Protein AF-A0AAD8GT72-F1 (afdb_monomer)

Radius of gyration: 24.08 Å; Cα contacts (8 Å, |Δi|>4): 231; chains: 1; bounding box: 54×34×91 Å

Foldseek 3Di:
DDDPPPPPVPPDPPCCCLPPPLLQDDPVVLLVCLVVDVVSVCSSPPPPVSLVSSCVNVPDPFPDQDWDDDQDFDDDPDDDPKGKGKDWRGDGSQKTKIWIDIPPQFAIWIKIARPSVRDMDTDDPDGDTPDPPVVWDKDKTKTWDADPVVRDIDIDIDIDTDDDPDDDCDDDDDD

Structure (mmCIF, N/CA/C/O backbone):
data_AF-A0AAD8GT72-F1
#
_entry.id   AF-A0AAD8GT72-F1
#
loop_
_atom_site.group_PDB
_atom_site.id
_atom_site.type_symbol
_atom_site.label_atom_id
_atom_site.label_alt_id
_atom_site.label_comp_id
_atom_site.label_asym_id
_atom_site.label_entity_id
_atom_site.label_seq_id
_atom_site.pdbx_PDB_ins_code
_atom_site.Cartn_x
_atom_site.Cartn_y
_atom_site.Cartn_z
_atom_site.occupancy
_atom_site.B_iso_or_equiv
_atom_site.auth_seq_id
_atom_site.auth_comp_id
_atom_site.auth_asym_id
_atom_site.auth_atom_id
_atom_site.pdbx_PDB_model_num
ATOM 1 N N . MET A 1 1 ? -15.313 16.030 41.409 1.00 35.44 1 MET A N 1
ATOM 2 C CA . MET A 1 1 ? -16.410 15.690 40.474 1.00 35.44 1 MET A CA 1
ATOM 3 C C . MET A 1 1 ? -15.875 14.720 39.435 1.00 35.44 1 MET A C 1
ATOM 5 O O . MET A 1 1 ? -15.091 15.123 38.590 1.00 35.44 1 MET A O 1
ATOM 9 N N . GLY A 1 2 ? -16.217 13.435 39.546 1.00 39.78 2 GLY A N 1
ATOM 10 C CA . GLY A 1 2 ? -15.864 12.442 38.532 1.00 39.78 2 GLY A CA 1
ATOM 11 C C . GLY A 1 2 ? -16.838 12.542 37.365 1.00 39.78 2 GLY A C 1
ATOM 12 O O . GLY A 1 2 ? -18.037 12.344 37.549 1.00 39.78 2 GLY A O 1
ATOM 13 N N . VAL A 1 3 ? -16.339 12.867 36.175 1.00 44.22 3 VAL A N 1
ATOM 14 C CA . VAL A 1 3 ? -17.131 12.777 34.946 1.00 44.22 3 VAL A CA 1
ATOM 15 C C . VAL A 1 3 ? -17.394 11.293 34.692 1.00 44.22 3 VAL A C 1
ATOM 17 O O . VAL A 1 3 ? -16.491 10.558 34.295 1.00 44.22 3 VAL A O 1
ATOM 20 N N . LYS A 1 4 ? -18.622 10.829 34.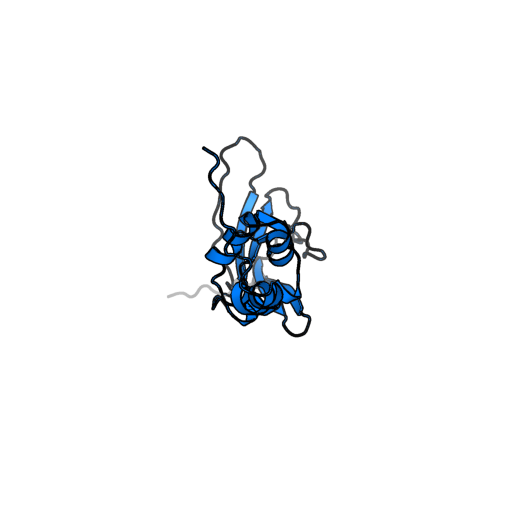950 1.00 44.16 4 LYS A N 1
ATOM 21 C CA . LYS A 1 4 ? -19.081 9.518 34.480 1.00 44.16 4 LYS A CA 1
ATOM 22 C C . LYS A 1 4 ? -19.092 9.564 32.952 1.00 44.16 4 LYS A C 1
ATOM 24 O O . LYS A 1 4 ? -19.963 10.188 32.352 1.00 44.16 4 LYS A O 1
ATOM 29 N N . ARG A 1 5 ? -18.100 8.937 32.318 1.00 49.00 5 ARG A N 1
ATOM 30 C CA . ARG A 1 5 ? -18.140 8.642 30.884 1.00 49.00 5 ARG A CA 1
ATOM 31 C C . ARG A 1 5 ? -19.214 7.578 30.677 1.00 49.00 5 ARG A C 1
ATOM 33 O O . ARG A 1 5 ? -18.990 6.416 30.994 1.00 49.00 5 ARG A O 1
ATOM 40 N N . TYR A 1 6 ? -20.381 7.973 30.182 1.00 44.81 6 TYR A N 1
ATOM 41 C CA . TYR A 1 6 ? -21.362 7.018 29.681 1.00 44.81 6 TYR A CA 1
ATOM 42 C C . TYR A 1 6 ? -20.812 6.428 28.378 1.00 44.81 6 TYR A C 1
ATOM 44 O O . TYR A 1 6 ? -20.826 7.073 27.332 1.00 44.81 6 TYR A O 1
ATOM 52 N N . SER A 1 7 ? -20.266 5.215 28.441 1.00 52.50 7 SER A N 1
ATOM 53 C CA . SER A 1 7 ? -19.913 4.418 27.265 1.00 52.50 7 SER A CA 1
ATOM 54 C C . SER A 1 7 ? -21.193 3.898 26.598 1.00 52.50 7 SER A C 1
ATOM 56 O O . SER A 1 7 ? -21.567 2.736 26.747 1.00 52.50 7 SER A O 1
ATOM 58 N N . ASN A 1 8 ? -21.862 4.778 25.849 1.00 50.41 8 ASN A N 1
ATOM 59 C CA . ASN A 1 8 ? -23.052 4.485 25.034 1.00 50.41 8 ASN A CA 1
ATOM 60 C C . ASN A 1 8 ? -22.786 3.537 23.841 1.00 50.41 8 ASN A C 1
ATOM 62 O O . ASN A 1 8 ? -23.694 3.267 23.066 1.00 50.41 8 ASN A O 1
ATOM 66 N N . LEU A 1 9 ? -21.572 2.992 23.693 1.00 53.31 9 LEU A N 1
ATOM 67 C CA . LEU A 1 9 ? -21.254 1.958 22.694 1.00 53.31 9 LEU A CA 1
ATOM 68 C C . LEU A 1 9 ? -21.845 0.573 23.034 1.00 53.31 9 LEU A C 1
ATOM 70 O O . LEU A 1 9 ? -21.730 -0.342 22.233 1.00 53.31 9 LEU A O 1
ATOM 74 N N . SER A 1 10 ? -22.466 0.403 24.205 1.0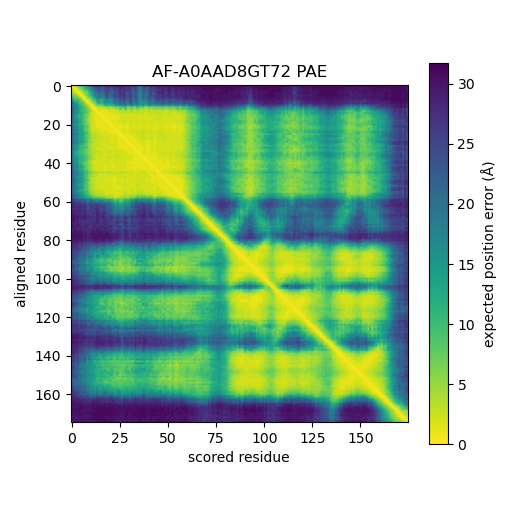0 56.00 10 SER A N 1
ATOM 75 C CA . SER A 1 10 ? -22.949 -0.890 24.723 1.00 56.00 10 SER A CA 1
ATOM 76 C C . SER A 1 10 ? -24.362 -1.299 24.271 1.00 56.00 10 SER A C 1
ATOM 78 O O . SER A 1 10 ? -24.843 -2.348 24.684 1.00 56.00 10 SER A O 1
ATOM 80 N N . LEU A 1 11 ? -25.041 -0.499 23.438 1.00 69.81 11 LEU A N 1
ATOM 81 C CA . LEU A 1 11 ? -26.418 -0.777 22.988 1.00 69.81 11 LEU A CA 1
ATOM 82 C C . LEU A 1 11 ? -26.503 -1.608 21.698 1.00 69.81 11 LEU A C 1
ATOM 84 O O . LEU A 1 11 ? -27.553 -2.178 21.418 1.00 69.81 11 LEU A O 1
ATOM 88 N N . LEU A 1 12 ? -25.422 -1.676 20.917 1.00 78.19 12 LEU A N 1
ATOM 89 C CA . LEU A 1 12 ? -25.344 -2.484 19.700 1.00 78.19 12 LEU A CA 1
ATOM 90 C C . LEU A 1 12 ? -24.364 -3.645 19.924 1.00 78.19 12 LEU A C 1
ATOM 92 O O . LEU A 1 12 ? -23.279 -3.401 20.458 1.00 78.19 12 LEU A O 1
ATOM 96 N N . PRO A 1 13 ? -24.706 -4.883 19.517 1.00 89.19 13 PRO A N 1
ATOM 97 C CA . PRO A 1 13 ? -23.764 -5.998 19.535 1.00 89.19 13 PRO A CA 1
ATOM 98 C C . PRO A 1 13 ? -22.477 -5.643 18.783 1.00 89.19 13 PRO A C 1
ATOM 100 O O . PRO A 1 13 ? -22.532 -5.012 17.723 1.00 89.19 13 PRO A O 1
ATOM 103 N N . SER A 1 14 ? -21.323 -6.061 19.309 1.00 86.75 14 SER A N 1
ATOM 104 C CA . SER A 1 14 ? -20.018 -5.781 18.694 1.00 86.75 14 SER A CA 1
ATOM 105 C C . SER A 1 14 ? -19.948 -6.287 17.258 1.00 86.75 14 SER A C 1
ATOM 107 O O . SER A 1 14 ? -19.422 -5.587 16.405 1.00 86.75 14 SER A O 1
ATOM 109 N N . GLU A 1 15 ? -20.564 -7.433 16.971 1.00 89.81 15 GLU A N 1
ATOM 110 C CA . GLU A 1 15 ? -20.601 -8.030 15.632 1.00 89.81 15 GLU A CA 1
ATOM 111 C C . GLU A 1 15 ? -21.287 -7.122 14.605 1.00 89.81 15 GLU A C 1
ATOM 113 O O . GLU A 1 15 ? -20.788 -6.962 13.497 1.00 89.81 15 GLU A O 1
ATOM 118 N N . ILE A 1 16 ? -22.386 -6.458 14.981 1.00 92.25 16 ILE A N 1
ATOM 119 C CA . ILE A 1 16 ? -23.083 -5.514 14.096 1.00 92.25 16 ILE A CA 1
ATOM 120 C C . ILE A 1 16 ? -22.186 -4.308 13.807 1.00 92.25 16 ILE A C 1
ATOM 122 O O . ILE A 1 16 ? -22.107 -3.833 12.676 1.00 92.25 16 ILE A O 1
ATOM 126 N N . ILE A 1 17 ? -21.475 -3.806 14.817 1.00 91.69 17 ILE A N 1
ATOM 127 C CA . ILE A 1 17 ? -20.567 -2.678 14.608 1.00 91.69 17 ILE A CA 1
ATOM 128 C C . ILE A 1 17 ? -19.399 -3.098 13.708 1.00 91.69 17 ILE A C 1
ATOM 130 O O . ILE A 1 17 ? -19.083 -2.391 12.754 1.00 91.69 17 ILE A O 1
ATOM 134 N N . GLU A 1 18 ? -18.785 -4.243 13.994 1.00 93.06 18 GLU A N 1
ATOM 135 C CA . GLU A 1 18 ? -17.568 -4.725 13.338 1.00 93.06 18 GLU A CA 1
ATOM 136 C C . GLU A 1 18 ? -17.795 -5.173 11.892 1.00 93.06 18 GLU A C 1
ATOM 138 O O . GLU A 1 18 ? -16.957 -4.871 11.043 1.00 93.06 18 GLU A O 1
ATOM 143 N N . TRP A 1 19 ? -18.932 -5.806 11.595 1.00 94.06 19 TRP A N 1
ATOM 144 C CA . TRP A 1 19 ? -19.198 -6.407 10.284 1.00 94.06 19 TRP A CA 1
ATOM 145 C C . TRP A 1 19 ? -20.247 -5.671 9.455 1.00 94.06 19 TRP A C 1
ATOM 147 O O . TRP A 1 19 ? -20.232 -5.786 8.232 1.00 94.06 19 TRP A O 1
ATOM 157 N N . GLU A 1 20 ? -21.115 -4.862 10.072 1.00 92.94 20 GLU A N 1
ATOM 158 C CA . GLU A 1 20 ? -22.145 -4.133 9.324 1.00 92.94 20 GLU A CA 1
ATOM 159 C C . GLU A 1 20 ? -21.897 -2.623 9.242 1.00 92.94 20 GLU A C 1
ATOM 161 O O . GLU A 1 20 ? -22.153 -1.999 8.209 1.00 92.94 20 GLU A O 1
ATOM 166 N N . ILE A 1 21 ? -21.368 -2.010 10.300 1.00 93.62 21 ILE A N 1
ATOM 167 C CA . ILE A 1 21 ? -21.185 -0.555 10.337 1.00 93.62 21 ILE A CA 1
ATOM 168 C C . ILE A 1 21 ? -19.793 -0.174 9.838 1.00 93.62 21 ILE A C 1
ATOM 170 O O . ILE A 1 21 ? -19.670 0.567 8.864 1.00 93.62 21 ILE A O 1
ATOM 174 N N . LEU A 1 22 ? -18.742 -0.677 10.489 1.00 93.31 22 LEU A N 1
ATOM 175 C CA . LEU A 1 22 ? -17.359 -0.298 10.198 1.00 93.31 22 LEU A CA 1
ATOM 176 C C . LEU A 1 22 ? -16.946 -0.545 8.730 1.00 93.31 22 LEU A C 1
ATOM 178 O O . LEU A 1 22 ? -16.302 0.349 8.173 1.00 93.31 22 LEU A O 1
ATOM 182 N N . PRO A 1 23 ? -17.353 -1.644 8.056 1.00 93.56 23 PRO A N 1
ATOM 183 C CA . PRO A 1 23 ? -17.012 -1.882 6.652 1.00 93.56 23 PRO A CA 1
ATOM 184 C C . PRO A 1 23 ? -17.632 -0.881 5.668 1.00 93.56 23 PRO A C 1
ATOM 186 O O . PRO A 1 23 ? -17.107 -0.701 4.579 1.00 93.56 23 PRO A O 1
ATOM 189 N N . ARG A 1 24 ? -18.729 -0.199 6.028 1.00 93.00 24 ARG A N 1
ATOM 190 C CA . ARG A 1 24 ? -19.465 0.730 5.139 1.00 93.00 24 ARG A CA 1
ATOM 191 C C . ARG A 1 24 ? -19.082 2.199 5.327 1.00 93.00 24 ARG A C 1
ATOM 193 O O . ARG A 1 24 ? -19.601 3.079 4.645 1.00 93.00 24 ARG A O 1
ATOM 200 N N . VAL A 1 25 ? -18.215 2.491 6.292 1.00 91.19 25 VAL A N 1
ATOM 201 C CA . VAL A 1 25 ? -17.787 3.857 6.605 1.00 91.19 25 VAL A CA 1
ATOM 202 C C . VAL A 1 25 ? -16.593 4.242 5.714 1.00 91.19 25 VAL A C 1
ATOM 204 O O . VAL A 1 25 ? -15.690 3.424 5.548 1.00 91.19 25 VAL A O 1
ATOM 207 N N . PRO A 1 26 ? -16.495 5.491 5.210 1.00 88.69 26 PRO A N 1
ATOM 208 C CA . PRO A 1 26 ? -15.371 5.913 4.372 1.00 88.69 26 PRO A CA 1
ATOM 209 C C . PRO A 1 26 ? -13.995 5.668 5.008 1.00 88.69 26 PRO A C 1
ATOM 211 O O . PRO A 1 26 ? -13.814 5.892 6.210 1.00 88.69 26 PRO A O 1
ATOM 214 N N . VAL A 1 27 ? -12.993 5.329 4.184 1.00 85.38 27 VAL A N 1
ATOM 215 C CA . VAL A 1 27 ? -11.604 5.022 4.598 1.00 85.38 27 VAL A CA 1
ATOM 216 C C . VAL A 1 27 ? -11.053 6.048 5.603 1.00 85.38 27 VAL A C 1
ATOM 218 O O . VAL A 1 27 ? -10.553 5.700 6.672 1.00 85.38 27 VAL A O 1
ATOM 221 N N . LYS A 1 28 ? -11.200 7.350 5.318 1.00 84.25 28 LYS A N 1
ATOM 222 C CA . LYS A 1 28 ? -10.693 8.430 6.191 1.00 84.25 28 LYS A CA 1
ATOM 223 C C . LYS A 1 28 ? -11.296 8.409 7.598 1.00 84.25 28 LYS A C 1
ATOM 225 O O . LYS A 1 28 ? -10.642 8.834 8.549 1.00 84.25 28 LYS A O 1
ATOM 230 N N . SER A 1 29 ? -12.540 7.964 7.727 1.00 90.44 29 SER A N 1
ATOM 231 C CA . SER A 1 29 ? -13.233 7.855 9.008 1.00 90.44 29 SER A CA 1
ATOM 232 C C . SER A 1 29 ? -12.847 6.563 9.723 1.00 90.44 29 SER A C 1
ATOM 234 O O . SER A 1 29 ? -12.510 6.615 10.905 1.00 90.44 29 SER A O 1
ATOM 236 N N . VAL A 1 30 ? -12.790 5.433 9.007 1.00 91.50 30 VAL A N 1
ATOM 237 C CA . VAL A 1 30 ? -12.442 4.135 9.607 1.00 91.50 30 VAL A CA 1
ATOM 238 C C . VAL A 1 30 ? -11.029 4.140 10.200 1.00 91.50 30 VAL A C 1
ATOM 240 O O . VAL A 1 30 ? -10.816 3.651 11.304 1.00 91.50 30 VAL A O 1
ATOM 243 N N . ILE A 1 31 ? -10.066 4.816 9.566 1.00 89.25 31 ILE A N 1
ATOM 244 C CA . ILE A 1 31 ? -8.701 4.946 10.107 1.00 89.25 31 ILE A CA 1
ATOM 245 C C . ILE A 1 31 ? -8.694 5.664 11.464 1.00 89.25 31 ILE A C 1
ATOM 247 O O . ILE A 1 31 ? -7.937 5.289 12.359 1.00 89.25 31 ILE A O 1
ATOM 251 N N . LYS A 1 32 ? -9.557 6.670 11.661 1.00 92.62 32 LYS A N 1
ATOM 252 C CA . LYS A 1 32 ? -9.658 7.386 12.945 1.00 92.62 32 LYS A CA 1
ATOM 253 C C . LYS A 1 32 ? -10.196 6.482 14.055 1.00 92.62 32 LYS A C 1
ATOM 255 O O . LYS A 1 32 ? -9.817 6.650 15.215 1.00 92.62 32 LYS A O 1
ATOM 260 N N . PHE A 1 33 ? -11.023 5.495 13.711 1.00 93.75 33 PHE A N 1
ATOM 261 C CA . PHE A 1 33 ? -11.604 4.547 14.662 1.00 93.75 33 PHE A CA 1
ATOM 262 C C . PHE A 1 33 ? -10.585 3.587 15.288 1.00 93.75 33 PHE A C 1
ATOM 264 O O . PHE A 1 33 ? -10.843 3.069 16.374 1.00 93.75 33 PHE A O 1
ATOM 271 N N . LYS A 1 34 ? -9.374 3.465 14.726 1.00 92.38 34 LYS A N 1
ATOM 272 C CA . LYS A 1 34 ? -8.243 2.782 15.383 1.00 92.38 34 LYS A CA 1
ATOM 273 C C . LYS A 1 34 ? -7.923 3.348 16.775 1.00 92.38 34 LYS A C 1
ATOM 275 O O . LYS A 1 34 ? -7.414 2.633 17.630 1.00 92.38 34 LYS A O 1
ATOM 280 N N . SER A 1 35 ? -8.237 4.622 17.021 1.00 93.12 35 SER A N 1
ATOM 281 C CA . SER A 1 35 ? -8.017 5.285 18.316 1.00 93.12 35 SER A CA 1
ATOM 282 C C . SER A 1 35 ? -9.085 4.985 19.377 1.00 93.12 35 SER A C 1
ATOM 284 O O . SER A 1 35 ? -8.901 5.346 20.538 1.00 93.12 35 SER A O 1
ATOM 286 N N . VAL A 1 36 ? -10.191 4.326 19.008 1.00 91.12 36 VAL A N 1
ATOM 287 C CA . VAL A 1 36 ? -11.339 4.104 19.904 1.00 91.12 36 VAL A CA 1
ATOM 288 C C . VAL A 1 36 ? -11.072 2.966 20.886 1.00 91.12 36 VAL A C 1
ATOM 290 O O . VAL A 1 36 ? -11.271 3.134 22.089 1.00 91.12 36 VAL A O 1
ATOM 293 N N . CYS A 1 37 ? -10.620 1.803 20.403 1.00 90.81 37 CYS A N 1
ATOM 294 C CA . CYS A 1 37 ? -10.266 0.669 21.256 1.00 90.81 37 CYS A CA 1
ATOM 295 C C . CYS A 1 37 ? -9.260 -0.279 20.579 1.00 90.81 37 CYS A C 1
ATOM 297 O O . CYS A 1 37 ? -9.054 -0.242 19.365 1.00 90.81 37 CYS A O 1
ATOM 299 N N . LYS A 1 38 ? -8.646 -1.167 21.375 1.00 89.38 38 LYS A N 1
ATOM 300 C CA . LYS A 1 38 ? -7.676 -2.159 20.878 1.00 89.38 38 LYS A CA 1
ATOM 301 C C . LYS A 1 38 ? -8.299 -3.150 19.889 1.00 89.38 38 LYS A C 1
ATOM 303 O O . LYS A 1 38 ? -7.631 -3.493 18.921 1.00 89.38 38 LYS A O 1
ATOM 308 N N . SER A 1 39 ? -9.554 -3.564 20.114 1.00 92.62 39 SER A N 1
ATOM 309 C CA . SER A 1 39 ? -10.274 -4.482 19.211 1.00 92.62 39 SER A CA 1
ATOM 310 C C . SER A 1 39 ? -10.380 -3.883 17.812 1.00 92.62 39 SER A C 1
ATOM 312 O O . SER A 1 39 ? -9.913 -4.471 16.845 1.00 92.62 39 SER A O 1
ATOM 314 N N . TRP A 1 40 ? -10.875 -2.645 17.716 1.00 93.88 40 TRP A N 1
ATOM 315 C CA . TRP A 1 40 ? -11.039 -1.959 16.436 1.00 93.88 40 TRP A CA 1
ATOM 316 C C . TRP A 1 40 ? -9.702 -1.671 15.766 1.00 93.88 40 TRP A C 1
ATOM 318 O O . TRP A 1 40 ? -9.586 -1.820 14.557 1.00 93.88 40 TRP A O 1
ATOM 328 N N . ASN A 1 41 ? -8.664 -1.314 16.525 1.00 93.44 41 ASN A N 1
ATOM 329 C CA . ASN A 1 41 ? -7.337 -1.151 15.939 1.00 93.44 41 ASN A CA 1
ATOM 330 C C . ASN A 1 41 ? -6.822 -2.451 15.294 1.00 93.44 41 ASN A C 1
ATOM 332 O O . ASN A 1 41 ? -6.303 -2.407 14.180 1.00 93.44 41 ASN A O 1
ATOM 336 N N . LEU A 1 42 ? -6.977 -3.593 15.973 1.00 92.50 42 LEU A N 1
ATOM 337 C CA . LEU A 1 42 ? -6.565 -4.900 15.453 1.00 92.50 42 LEU A CA 1
ATOM 338 C C . LEU A 1 42 ? -7.418 -5.330 14.255 1.00 92.50 42 LEU A C 1
ATOM 340 O O . LEU A 1 42 ? -6.853 -5.743 13.247 1.00 92.50 42 LEU A O 1
ATOM 344 N N . LEU A 1 43 ? -8.741 -5.164 14.333 1.00 94.06 43 LEU A N 1
ATOM 345 C CA . LEU A 1 43 ? -9.667 -5.454 13.237 1.00 94.06 43 LEU A CA 1
ATOM 346 C C . LEU A 1 43 ? -9.315 -4.636 11.985 1.00 94.06 43 LEU A C 1
ATOM 348 O O . LEU A 1 43 ? -9.079 -5.196 10.922 1.00 94.06 43 LEU A O 1
ATOM 352 N N . ILE A 1 44 ? -9.193 -3.313 12.126 1.00 92.12 44 ILE A N 1
ATOM 353 C CA . ILE A 1 44 ? -8.970 -2.392 11.000 1.00 92.12 44 ILE A CA 1
ATOM 354 C C . ILE A 1 44 ? -7.544 -2.512 10.439 1.00 92.12 44 ILE A C 1
ATOM 356 O O . ILE A 1 44 ? -7.317 -2.204 9.272 1.00 92.12 44 ILE A O 1
ATOM 360 N N . SER A 1 45 ? -6.554 -2.896 11.251 1.00 87.88 45 SER A N 1
ATOM 361 C CA . SER A 1 45 ? -5.159 -2.978 10.790 1.00 87.88 45 SER A CA 1
ATOM 362 C C . SER A 1 45 ? -4.781 -4.346 10.235 1.00 87.88 45 SER A C 1
ATOM 364 O O . SER A 1 45 ? -3.989 -4.396 9.301 1.00 87.88 45 SER A O 1
ATOM 366 N N . ASN A 1 46 ? -5.308 -5.431 10.812 1.00 86.75 46 ASN A N 1
ATOM 367 C CA . ASN A 1 46 ? -4.721 -6.761 10.646 1.00 86.75 46 ASN A CA 1
ATOM 368 C C . ASN A 1 46 ? -5.736 -7.863 10.299 1.00 86.75 46 ASN A C 1
ATOM 370 O O . ASN A 1 46 ? -5.314 -9.008 10.168 1.00 86.75 46 ASN A O 1
ATOM 374 N N . ASN A 1 47 ? -7.041 -7.581 10.184 1.00 91.88 47 ASN A N 1
ATOM 375 C CA . ASN A 1 47 ? -8.027 -8.596 9.801 1.00 91.88 47 ASN A CA 1
ATOM 376 C C . ASN A 1 47 ? -8.269 -8.574 8.273 1.00 91.88 47 ASN A C 1
ATOM 378 O O . ASN A 1 47 ? -8.839 -7.600 7.771 1.00 91.88 47 ASN A O 1
ATOM 382 N N . PRO A 1 48 ? -7.871 -9.623 7.524 1.00 89.25 48 PRO A N 1
ATOM 383 C CA . PRO A 1 48 ? -8.014 -9.654 6.067 1.00 89.25 48 PRO A CA 1
ATOM 384 C C . PRO A 1 48 ? -9.469 -9.615 5.592 1.00 89.25 48 PRO A C 1
ATOM 386 O O . PRO A 1 48 ? -9.758 -8.957 4.595 1.00 89.25 48 PRO A O 1
ATOM 389 N N . ASP A 1 49 ? -10.388 -10.260 6.313 1.00 92.06 49 ASP A N 1
ATOM 390 C CA . ASP A 1 49 ? -11.809 -10.304 5.950 1.00 92.06 49 ASP A CA 1
ATOM 391 C C . ASP A 1 49 ? -12.457 -8.926 6.089 1.00 92.06 49 ASP A C 1
ATOM 393 O O . ASP A 1 49 ? -13.233 -8.505 5.227 1.00 92.06 49 ASP A O 1
ATOM 397 N N . PHE A 1 50 ? -12.089 -8.188 7.141 1.00 93.06 50 PHE A N 1
ATOM 398 C CA . PHE A 1 50 ? -12.500 -6.800 7.315 1.00 93.06 50 PHE A CA 1
ATOM 399 C C . PHE A 1 50 ? -11.957 -5.919 6.188 1.00 93.06 50 PHE A C 1
ATOM 401 O O . PHE A 1 50 ? -12.717 -5.165 5.587 1.00 93.06 50 PHE A O 1
ATOM 408 N N . ILE A 1 51 ? -10.656 -6.023 5.886 1.00 88.94 51 ILE A N 1
ATOM 409 C CA . ILE A 1 51 ? -10.005 -5.228 4.835 1.00 88.94 51 ILE A CA 1
ATOM 410 C C . ILE A 1 51 ? -10.667 -5.497 3.482 1.00 88.94 51 ILE A C 1
ATOM 412 O O . ILE A 1 51 ? -11.030 -4.553 2.787 1.00 88.94 51 ILE A O 1
ATOM 416 N N . LYS A 1 52 ? -10.879 -6.770 3.133 1.00 87.75 52 LYS A N 1
ATOM 417 C CA . LYS A 1 52 ? -11.540 -7.167 1.889 1.00 87.75 52 LYS A CA 1
ATOM 418 C C . LYS A 1 52 ? -12.970 -6.637 1.813 1.00 87.75 52 LYS A C 1
ATOM 420 O O . LYS A 1 52 ? -13.312 -5.955 0.855 1.00 87.75 52 LYS A O 1
ATOM 425 N N . SER A 1 53 ? -13.774 -6.869 2.851 1.00 91.69 53 SER A N 1
ATOM 426 C CA . SER A 1 53 ? -15.164 -6.393 2.895 1.00 91.69 53 SER A CA 1
ATOM 427 C C . SER A 1 53 ? -15.244 -4.868 2.795 1.00 91.69 53 SER A C 1
ATOM 429 O O . SER A 1 53 ? -16.116 -4.330 2.118 1.00 91.69 53 SER A O 1
ATOM 431 N N . HIS A 1 54 ? -14.324 -4.155 3.453 1.00 90.69 54 HIS A N 1
ATOM 432 C CA . HIS A 1 54 ? -14.243 -2.697 3.390 1.00 90.69 54 HIS A CA 1
ATOM 433 C C . HIS A 1 54 ? -13.882 -2.207 1.980 1.00 90.69 54 HIS A C 1
ATOM 435 O O . HIS A 1 54 ? -14.525 -1.276 1.497 1.00 90.69 54 HIS A O 1
ATOM 441 N N . LEU A 1 55 ? -12.924 -2.853 1.303 1.00 86.06 55 LEU A N 1
ATOM 442 C CA . LEU A 1 55 ? -12.542 -2.542 -0.081 1.00 86.06 55 LEU A CA 1
ATOM 443 C C . LEU A 1 55 ? -13.684 -2.799 -1.073 1.00 86.06 55 LEU A C 1
ATOM 445 O O . LEU A 1 55 ? -13.951 -1.947 -1.917 1.00 86.06 55 LEU A O 1
ATOM 449 N N . ASP A 1 56 ? -14.388 -3.924 -0.938 1.00 86.25 56 ASP A N 1
ATOM 450 C CA . ASP A 1 56 ? -15.508 -4.292 -1.814 1.00 86.25 56 ASP A CA 1
ATOM 451 C C . ASP A 1 56 ? -16.693 -3.319 -1.667 1.00 86.25 56 ASP A C 1
ATOM 453 O O . ASP A 1 56 ? -17.373 -2.993 -2.641 1.00 86.25 56 ASP A O 1
ATOM 457 N N . LEU A 1 57 ? -16.936 -2.827 -0.447 1.00 87.75 57 LEU A N 1
ATOM 458 C CA . LEU A 1 57 ? -18.017 -1.881 -0.143 1.00 87.75 57 LEU A CA 1
ATOM 459 C C . LEU A 1 57 ? -17.637 -0.417 -0.398 1.00 87.75 57 LEU A C 1
ATOM 461 O O . LEU A 1 57 ? -18.522 0.427 -0.542 1.00 87.75 57 LEU A O 1
ATOM 465 N N . ASN A 1 58 ? -16.341 -0.108 -0.451 1.00 82.44 58 ASN A N 1
ATOM 466 C CA . ASN A 1 58 ? -15.814 1.229 -0.722 1.00 82.44 58 ASN A CA 1
ATOM 467 C C . ASN A 1 58 ? -14.788 1.166 -1.862 1.00 82.44 58 ASN A C 1
ATOM 469 O O . ASN A 1 58 ? -13.615 1.489 -1.640 1.00 82.44 58 ASN A O 1
ATOM 473 N N . PRO A 1 59 ? -15.203 0.761 -3.077 1.00 73.44 59 PRO A N 1
ATOM 474 C CA . PRO A 1 59 ? -14.291 0.687 -4.202 1.00 73.44 59 PRO A CA 1
ATOM 475 C C . PRO A 1 59 ? -13.738 2.085 -4.486 1.00 73.44 59 PRO A C 1
ATOM 477 O O . PRO A 1 59 ? -14.483 3.031 -4.754 1.00 73.44 59 PRO A O 1
ATOM 480 N N . ASN A 1 60 ? -12.416 2.227 -4.417 1.00 64.62 60 ASN A N 1
ATOM 481 C CA . ASN A 1 60 ? -11.757 3.405 -4.961 1.00 64.62 60 ASN A CA 1
ATOM 482 C C . ASN A 1 60 ? -11.752 3.246 -6.484 1.00 64.62 60 ASN A C 1
ATOM 484 O O . ASN A 1 60 ? -11.179 2.290 -7.000 1.00 64.62 60 ASN A O 1
ATOM 488 N N . ASN A 1 61 ? -12.357 4.190 -7.206 1.00 55.91 61 ASN A N 1
ATOM 489 C CA . ASN A 1 61 ? -12.397 4.217 -8.677 1.00 55.91 61 ASN A CA 1
ATOM 490 C C . ASN A 1 61 ? -11.023 4.472 -9.337 1.00 55.91 61 ASN A C 1
ATOM 492 O O . ASN A 1 61 ? -10.951 4.780 -10.525 1.00 55.91 61 ASN A O 1
ATOM 496 N N . ASP A 1 62 ? -9.927 4.331 -8.597 1.00 57.22 62 ASP A N 1
ATOM 497 C CA . ASP A 1 62 ? -8.581 4.637 -9.060 1.00 57.22 62 ASP A CA 1
ATOM 498 C C . ASP A 1 62 ? -7.985 3.412 -9.768 1.00 57.22 62 ASP A C 1
ATOM 500 O O . ASP A 1 62 ? -7.010 2.809 -9.328 1.00 57.22 62 ASP A O 1
ATOM 504 N N . SER A 1 63 ? -8.595 3.021 -10.891 1.00 50.41 63 SER A N 1
ATOM 505 C CA . SER A 1 63 ? -7.902 2.222 -11.903 1.00 50.41 63 SER A CA 1
ATOM 506 C C . SER A 1 63 ? -7.008 3.169 -12.699 1.00 50.41 63 SER A C 1
ATOM 508 O O . SER A 1 63 ? -7.386 3.677 -13.752 1.00 50.41 63 SER A O 1
ATOM 510 N N . LEU A 1 64 ? -5.834 3.479 -12.154 1.00 51.19 64 LEU A N 1
ATOM 511 C CA . LEU A 1 64 ? -4.817 4.255 -12.857 1.00 51.19 64 LEU A CA 1
ATOM 512 C C . LEU A 1 64 ? -3.595 3.373 -13.088 1.00 51.19 64 LEU A C 1
ATOM 514 O O . LEU A 1 64 ? -2.664 3.321 -12.288 1.00 51.19 64 LEU A O 1
ATOM 518 N N . ILE A 1 65 ? -3.628 2.682 -14.228 1.00 54.16 65 ILE A N 1
ATOM 519 C CA . ILE A 1 65 ? -2.436 2.152 -14.887 1.00 54.16 65 ILE A CA 1
ATOM 520 C C . ILE A 1 65 ? -1.727 3.366 -15.496 1.00 54.16 65 ILE A C 1
ATOM 522 O O . ILE A 1 65 ? -2.089 3.821 -16.582 1.00 54.16 65 ILE A O 1
ATOM 526 N N . LEU A 1 66 ? -0.759 3.942 -14.784 1.00 51.56 66 LEU A N 1
ATOM 527 C CA . LEU A 1 66 ? 0.113 4.959 -15.363 1.00 51.56 66 LEU A CA 1
ATOM 528 C C . LEU A 1 66 ? 1.248 4.251 -16.100 1.00 51.56 66 LEU A C 1
ATOM 530 O O . LEU A 1 66 ? 2.199 3.771 -15.497 1.00 51.56 66 LEU A O 1
ATOM 534 N N . MET A 1 67 ? 1.131 4.184 -17.425 1.00 50.56 67 MET A N 1
ATOM 535 C CA . MET A 1 67 ? 2.253 3.827 -18.285 1.00 50.56 67 MET A CA 1
ATOM 536 C C . MET A 1 67 ? 3.128 5.067 -18.485 1.00 50.56 67 MET A C 1
ATOM 538 O O . MET A 1 67 ? 2.785 5.937 -19.280 1.00 50.56 67 MET A O 1
ATOM 542 N N . GLY A 1 68 ? 4.238 5.130 -17.746 1.00 49.88 68 GLY A N 1
ATOM 543 C CA . GLY A 1 68 ? 5.359 6.047 -17.975 1.00 49.88 68 GLY A CA 1
ATOM 544 C C . GLY A 1 68 ? 5.112 7.498 -17.555 1.00 49.88 68 GLY A C 1
ATOM 545 O O . GLY A 1 68 ? 4.473 8.274 -18.266 1.00 49.88 68 GLY A O 1
ATOM 546 N N . GLY A 1 69 ? 5.676 7.905 -16.417 1.00 41.84 69 GLY A N 1
ATOM 547 C CA . GLY A 1 69 ? 5.840 9.311 -16.082 1.00 41.84 69 GLY A CA 1
ATOM 548 C C . GLY A 1 69 ? 7.158 9.863 -16.630 1.00 41.84 69 GLY A C 1
ATOM 549 O O . GLY A 1 69 ? 8.145 9.170 -16.861 1.00 41.84 69 GLY A O 1
ATOM 550 N N . GLN A 1 70 ? 7.166 11.169 -16.879 1.00 47.34 70 GLN A N 1
ATOM 551 C CA . GLN A 1 70 ? 8.390 11.915 -17.156 1.00 47.34 70 GLN A CA 1
ATOM 552 C C . GLN A 1 70 ? 9.310 11.825 -15.931 1.00 47.34 70 GLN A C 1
ATOM 554 O O . GLN A 1 70 ? 8.879 12.179 -14.831 1.00 47.34 70 GLN A O 1
ATOM 559 N N . LYS A 1 71 ? 10.572 11.428 -16.136 1.00 50.78 71 LYS A N 1
ATOM 560 C CA . LYS A 1 71 ? 11.632 11.392 -15.114 1.00 50.78 71 LYS A CA 1
ATOM 561 C C . LYS A 1 71 ? 11.677 12.730 -14.364 1.00 50.78 71 LYS A C 1
ATOM 563 O O . LYS A 1 71 ? 12.178 13.725 -14.888 1.00 50.78 71 LYS A O 1
ATOM 568 N N . LYS A 1 72 ? 11.138 12.786 -13.142 1.00 46.97 72 LYS A N 1
ATOM 569 C CA . LYS A 1 72 ? 11.202 13.986 -12.295 1.00 46.97 72 LYS A CA 1
ATOM 570 C C . LYS A 1 72 ? 12.293 13.821 -11.250 1.00 46.97 72 LYS A C 1
ATOM 572 O O . LYS A 1 72 ? 12.250 12.929 -10.413 1.00 46.97 72 LYS A O 1
ATOM 577 N N . LYS A 1 73 ? 13.274 14.718 -11.315 1.00 47.88 73 LYS A N 1
ATOM 578 C CA . LYS A 1 73 ? 14.404 14.788 -10.392 1.00 47.88 73 LYS A CA 1
ATOM 579 C C . LYS A 1 73 ? 13.947 15.351 -9.045 1.00 47.88 73 LYS A C 1
ATOM 581 O O . LYS A 1 73 ? 13.565 16.517 -8.975 1.00 47.88 73 LYS A O 1
ATOM 586 N N . TRP A 1 74 ? 14.040 14.552 -7.986 1.00 48.62 74 TRP A N 1
ATOM 587 C CA . TRP A 1 74 ? 13.982 15.043 -6.610 1.00 48.62 74 TRP A CA 1
ATOM 588 C C . TRP A 1 74 ? 15.408 15.074 -6.063 1.00 48.62 74 TRP A C 1
ATOM 590 O O . TRP A 1 74 ? 16.006 14.037 -5.810 1.00 48.62 74 TRP A O 1
ATOM 600 N N . VAL A 1 75 ? 15.985 16.271 -5.938 1.00 45.81 75 VAL A N 1
ATOM 601 C CA . VAL A 1 75 ? 17.284 16.447 -5.276 1.00 45.81 75 VAL A CA 1
ATOM 602 C C . VAL A 1 75 ? 17.015 16.569 -3.786 1.00 45.81 75 VAL A C 1
ATOM 604 O O . VAL A 1 75 ? 16.420 17.553 -3.349 1.00 45.81 75 VAL A O 1
ATOM 607 N N . HIS A 1 76 ? 17.435 15.581 -3.001 1.00 50.53 76 HIS A N 1
ATOM 608 C CA . HIS A 1 76 ? 17.630 15.825 -1.580 1.00 50.53 76 HIS A CA 1
ATOM 609 C C . HIS A 1 76 ? 18.883 16.693 -1.423 1.00 50.53 76 HIS A C 1
ATOM 611 O O . HIS A 1 76 ? 19.991 16.241 -1.703 1.00 50.53 76 HIS A O 1
ATOM 617 N N . ASP A 1 77 ? 18.690 17.948 -1.007 1.00 50.59 77 ASP A N 1
ATOM 618 C CA . ASP A 1 77 ? 19.758 18.829 -0.525 1.00 50.59 77 ASP A CA 1
ATOM 619 C C . ASP A 1 77 ? 20.362 18.203 0.737 1.00 50.59 77 ASP A C 1
ATOM 621 O O . ASP A 1 77 ? 19.876 18.420 1.843 1.00 50.59 77 ASP A O 1
ATOM 625 N N . ASN A 1 78 ? 21.359 17.341 0.559 1.00 49.00 78 ASN A N 1
ATOM 626 C CA . ASN A 1 78 ? 22.358 16.993 1.565 1.00 49.00 78 ASN A CA 1
ATOM 627 C C . ASN A 1 78 ? 23.455 16.160 0.898 1.00 49.00 78 ASN A C 1
ATOM 629 O O . ASN A 1 78 ? 23.253 14.965 0.701 1.00 49.00 78 ASN A O 1
ATOM 633 N N . ASP A 1 79 ? 24.571 16.818 0.553 1.00 53.50 79 ASP A N 1
ATOM 634 C CA . ASP A 1 79 ? 25.982 16.374 0.422 1.0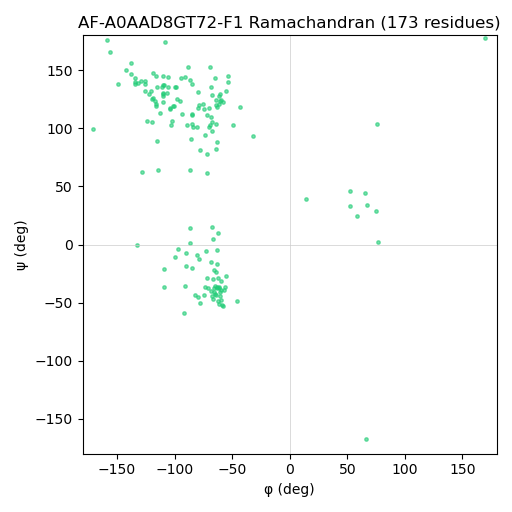0 53.50 79 ASP A CA 1
ATOM 635 C C . ASP A 1 79 ? 26.320 14.862 0.393 1.00 53.50 79 ASP A C 1
ATOM 637 O O . ASP A 1 79 ? 27.339 14.407 0.910 1.00 53.50 79 ASP A O 1
ATOM 641 N N . SER A 1 80 ? 25.502 14.055 -0.265 1.00 53.47 80 SER A N 1
ATOM 642 C CA . SER A 1 80 ? 2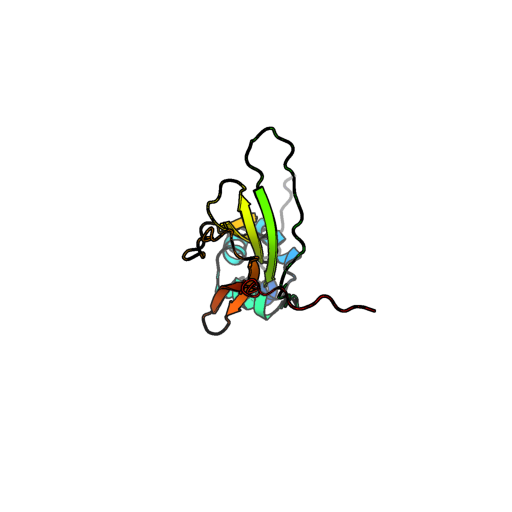5.709 12.627 -0.458 1.00 53.47 80 SER A CA 1
ATOM 643 C C . SER A 1 80 ? 25.874 12.433 -1.953 1.00 53.47 80 SER A C 1
ATOM 645 O O . SER A 1 80 ? 24.986 12.775 -2.728 1.00 53.47 80 SER A O 1
ATOM 647 N N . LEU A 1 81 ? 27.016 11.896 -2.374 1.00 54.88 81 LEU A N 1
ATOM 648 C CA . LEU A 1 81 ? 27.385 11.662 -3.777 1.00 54.88 81 LEU A CA 1
ATOM 649 C C . LEU A 1 81 ? 26.458 10.666 -4.521 1.00 54.88 81 LEU A C 1
ATOM 651 O O . LEU A 1 81 ? 26.777 10.255 -5.632 1.00 54.88 81 LEU A O 1
ATOM 655 N N . LEU A 1 82 ? 25.324 10.283 -3.927 1.00 55.22 82 LEU A N 1
ATOM 656 C CA . LEU A 1 82 ? 24.342 9.338 -4.446 1.00 55.22 82 LEU A CA 1
ATOM 657 C C . LEU A 1 82 ? 22.995 10.052 -4.596 1.00 55.22 82 LEU A C 1
ATOM 659 O O . LEU A 1 82 ? 22.311 10.321 -3.608 1.00 55.22 82 LEU A O 1
ATOM 663 N N . GLN A 1 83 ? 22.611 10.372 -5.834 1.00 62.16 83 GLN A N 1
ATOM 664 C CA . GLN A 1 83 ? 21.257 10.845 -6.124 1.00 62.16 83 GLN A CA 1
ATOM 665 C C . GLN A 1 83 ? 20.324 9.631 -6.183 1.00 62.16 83 GLN A C 1
ATOM 667 O O . GLN A 1 83 ? 20.633 8.630 -6.829 1.00 62.16 83 GLN A O 1
ATOM 672 N N . CYS A 1 84 ? 19.194 9.727 -5.484 1.00 63.16 84 CYS A N 1
ATOM 673 C CA . CYS A 1 84 ? 18.100 8.768 -5.552 1.00 63.16 84 CYS A CA 1
ATOM 674 C C . CYS A 1 84 ? 16.919 9.438 -6.254 1.00 63.16 84 CYS A C 1
ATOM 676 O O . CYS A 1 84 ? 16.537 10.559 -5.911 1.00 63.16 84 CYS A O 1
ATOM 678 N N . TYR A 1 85 ? 16.363 8.762 -7.249 1.00 71.19 85 TYR A N 1
ATOM 679 C CA . TYR A 1 85 ? 15.212 9.225 -8.010 1.00 71.19 85 TYR A CA 1
ATOM 680 C C . TYR A 1 85 ? 14.015 8.357 -7.659 1.00 71.19 85 TYR A C 1
ATOM 682 O O . TYR A 1 85 ? 14.079 7.153 -7.874 1.00 71.19 85 TYR A O 1
ATOM 690 N N . THR A 1 86 ? 12.930 8.964 -7.174 1.00 75.56 86 THR A N 1
ATOM 691 C CA . THR A 1 86 ? 11.679 8.258 -6.863 1.00 75.56 86 THR A CA 1
ATOM 692 C C . THR A 1 86 ? 10.587 8.647 -7.850 1.00 75.56 86 THR A C 1
ATOM 694 O O . THR A 1 86 ? 10.295 9.834 -8.029 1.00 75.56 86 THR A O 1
ATOM 697 N N . GLU A 1 87 ? 9.926 7.652 -8.434 1.00 79.56 87 GLU A N 1
ATOM 698 C CA . GLU A 1 87 ? 8.760 7.849 -9.292 1.00 79.56 87 GLU A CA 1
ATOM 699 C C . GLU A 1 87 ? 7.588 6.959 -8.863 1.00 79.56 87 GLU A C 1
ATOM 701 O O . GLU A 1 87 ? 7.763 5.804 -8.478 1.00 79.56 87 GLU A O 1
ATOM 706 N N . ILE A 1 88 ? 6.373 7.511 -8.925 1.00 84.94 88 ILE A N 1
ATOM 707 C CA . ILE A 1 88 ? 5.139 6.779 -8.624 1.00 84.94 88 ILE A CA 1
ATOM 708 C C . ILE A 1 88 ? 4.774 5.923 -9.838 1.00 84.94 88 ILE A C 1
ATOM 710 O O . ILE A 1 88 ? 4.496 6.458 -10.907 1.00 84.94 88 ILE A O 1
ATOM 714 N N . ILE A 1 89 ? 4.706 4.607 -9.640 1.00 86.06 89 ILE A N 1
ATOM 715 C CA . ILE A 1 89 ? 4.228 3.645 -10.642 1.00 86.06 89 ILE A CA 1
ATOM 716 C C . ILE A 1 89 ? 2.704 3.728 -10.756 1.00 86.06 89 ILE A C 1
ATOM 718 O O . ILE A 1 89 ? 2.140 3.707 -11.845 1.00 86.06 89 ILE A O 1
ATOM 722 N N . GLY A 1 90 ? 2.018 3.804 -9.617 1.00 82.62 90 GLY A N 1
ATOM 723 C CA . GLY A 1 90 ? 0.562 3.867 -9.578 1.00 82.62 90 GLY A CA 1
ATOM 724 C C . GLY A 1 90 ? 0.001 3.699 -8.173 1.00 82.62 90 GLY A C 1
ATOM 725 O O . GLY A 1 90 ? 0.735 3.482 -7.206 1.00 82.62 90 GLY A O 1
ATOM 726 N N . SER A 1 91 ? -1.322 3.787 -8.062 1.00 85.75 91 SER A N 1
ATOM 727 C CA . SER A 1 91 ? -2.043 3.559 -6.810 1.00 85.75 91 SER A CA 1
ATOM 728 C C . SER A 1 91 ? -3.254 2.671 -7.030 1.00 85.75 91 SER A C 1
ATOM 730 O O . SER A 1 91 ? -3.997 2.884 -7.983 1.00 85.75 91 SER A O 1
ATOM 732 N N . ILE A 1 92 ? -3.488 1.726 -6.123 1.00 84.38 92 ILE A N 1
ATOM 733 C CA . ILE A 1 92 ? -4.663 0.852 -6.153 1.00 84.38 92 ILE A CA 1
ATOM 734 C C . ILE A 1 92 ? -5.050 0.465 -4.726 1.00 84.38 92 ILE A C 1
ATOM 736 O O . ILE A 1 92 ? -4.188 0.209 -3.888 1.00 84.38 92 ILE A O 1
ATOM 740 N N . ASN A 1 93 ? -6.351 0.460 -4.419 1.00 81.31 93 ASN A N 1
ATOM 741 C CA . ASN A 1 93 ? -6.888 0.075 -3.104 1.00 81.31 93 ASN A CA 1
ATOM 742 C C . ASN A 1 93 ? -6.253 0.818 -1.908 1.00 81.31 93 ASN A C 1
ATOM 744 O O . ASN A 1 93 ? -6.105 0.274 -0.817 1.00 81.31 93 ASN A O 1
ATOM 748 N N . GLY A 1 94 ? -5.872 2.084 -2.111 1.00 80.44 94 GLY A N 1
ATOM 749 C CA . GLY A 1 94 ? -5.225 2.908 -1.085 1.00 80.44 94 GLY A CA 1
ATOM 750 C C . GLY A 1 94 ? -3.742 2.598 -0.850 1.00 80.44 94 GLY A C 1
ATOM 751 O O . GLY A 1 94 ? -3.131 3.238 0.003 1.00 80.44 94 GLY A O 1
ATOM 752 N N . LEU A 1 95 ? -3.160 1.663 -1.603 1.00 87.00 95 LEU A N 1
ATOM 753 C CA . LEU A 1 95 ? -1.720 1.437 -1.676 1.00 87.00 95 LEU A CA 1
ATOM 754 C C . LEU A 1 95 ? -1.119 2.277 -2.805 1.00 87.00 95 LEU A C 1
ATOM 756 O O . LEU A 1 95 ? -1.736 2.447 -3.857 1.00 87.00 95 LEU A O 1
ATOM 760 N N . VAL A 1 96 ? 0.092 2.782 -2.589 1.00 88.19 96 VAL A N 1
ATOM 761 C CA . VAL A 1 96 ? 0.871 3.546 -3.569 1.00 88.19 96 VAL A CA 1
ATOM 762 C C . VAL A 1 96 ? 2.161 2.790 -3.839 1.00 88.19 96 VAL A C 1
ATOM 764 O O . VAL A 1 96 ? 2.890 2.477 -2.903 1.00 88.19 96 VAL A O 1
ATOM 767 N N . CYS A 1 97 ? 2.443 2.506 -5.104 1.00 88.75 97 CYS A N 1
ATOM 768 C CA . CYS A 1 97 ? 3.667 1.844 -5.536 1.00 88.75 97 CYS A CA 1
ATOM 769 C C . CYS A 1 97 ? 4.597 2.858 -6.204 1.00 88.75 97 CYS A C 1
ATOM 771 O O . CYS A 1 97 ? 4.154 3.680 -7.013 1.00 88.75 97 CYS A O 1
ATOM 773 N N . PHE A 1 98 ? 5.877 2.804 -5.860 1.00 87.50 98 PHE A N 1
ATOM 774 C CA . PHE A 1 98 ? 6.933 3.630 -6.429 1.00 87.50 98 PHE A CA 1
ATOM 775 C C . PHE A 1 98 ? 8.172 2.785 -6.684 1.00 87.50 98 PHE A C 1
ATOM 777 O O . PHE A 1 98 ? 8.367 1.745 -6.053 1.00 87.50 98 PHE A O 1
ATOM 784 N N . TYR A 1 99 ? 9.006 3.246 -7.608 1.00 82.75 99 TYR A N 1
ATOM 785 C CA . TYR A 1 99 ? 10.356 2.731 -7.754 1.00 82.75 99 TYR A CA 1
ATOM 786 C C . TYR A 1 99 ? 11.370 3.829 -7.452 1.00 82.75 99 TYR A C 1
ATOM 788 O O . TYR A 1 99 ? 11.148 5.003 -7.763 1.00 82.75 99 TYR A O 1
ATOM 796 N N . ASN A 1 100 ? 12.479 3.419 -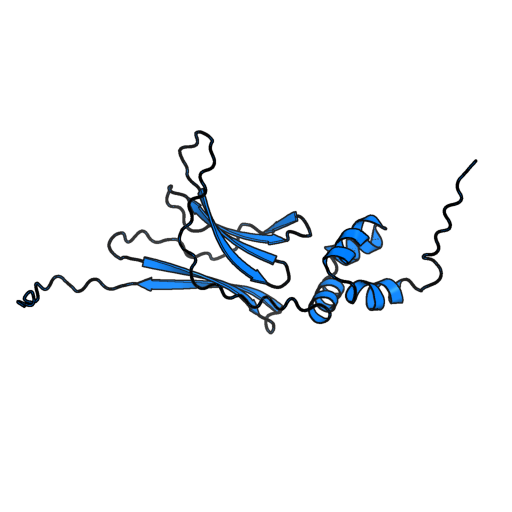6.853 1.00 78.38 100 ASN A N 1
ATOM 797 C CA . ASN A 1 100 ? 13.679 4.207 -6.681 1.00 78.38 100 ASN A CA 1
ATOM 798 C C . ASN A 1 100 ? 14.750 3.707 -7.652 1.00 78.38 100 ASN A C 1
ATOM 800 O O . ASN A 1 100 ? 14.860 2.506 -7.910 1.00 78.38 100 ASN A O 1
ATOM 804 N N . TRP A 1 101 ? 15.561 4.620 -8.175 1.00 75.25 101 TRP A N 1
ATOM 805 C CA . TRP A 1 101 ? 16.800 4.269 -8.862 1.00 75.25 101 TRP A CA 1
ATOM 806 C C . TRP A 1 101 ? 17.941 5.172 -8.386 1.00 75.25 101 TRP A C 1
ATOM 808 O O . TRP A 1 101 ? 17.748 6.372 -8.171 1.00 75.25 101 TRP A O 1
ATOM 818 N N . HIS A 1 102 ? 19.120 4.575 -8.217 1.00 71.88 102 HIS A N 1
ATOM 819 C CA . HIS A 1 102 ? 20.344 5.223 -7.769 1.00 71.88 102 HIS A CA 1
ATOM 820 C C . HIS A 1 102 ? 21.383 5.314 -8.898 1.00 71.88 102 HIS A C 1
ATOM 822 O O . HIS A 1 102 ? 21.512 4.409 -9.728 1.00 71.88 102 HIS A O 1
ATOM 828 N N . ASP A 1 103 ? 22.157 6.404 -8.909 1.00 67.44 103 ASP A N 1
ATOM 829 C CA . ASP A 1 103 ? 23.217 6.645 -9.903 1.00 67.44 103 ASP A CA 1
ATOM 830 C C . ASP A 1 103 ? 24.367 5.606 -9.851 1.00 67.44 103 ASP A C 1
ATOM 832 O O . ASP A 1 103 ? 25.133 5.488 -10.809 1.00 67.44 103 ASP A O 1
ATOM 836 N N . ASP A 1 104 ? 24.496 4.833 -8.766 1.00 66.31 104 ASP A N 1
ATOM 837 C CA . ASP A 1 104 ? 25.563 3.849 -8.509 1.00 66.31 104 ASP A CA 1
ATOM 838 C C . ASP A 1 104 ? 25.304 2.435 -9.073 1.00 66.31 104 ASP A C 1
ATOM 840 O O . ASP A 1 104 ? 26.087 1.520 -8.828 1.00 66.31 104 ASP A O 1
ATOM 844 N N . TYR A 1 105 ? 24.317 2.295 -9.967 1.00 58.41 105 TYR A N 1
ATOM 845 C CA . TYR A 1 105 ? 24.174 1.175 -10.916 1.00 58.41 105 TYR A CA 1
ATOM 846 C C . TYR A 1 105 ? 23.688 -0.194 -10.392 1.00 58.41 105 TYR A C 1
ATOM 848 O O . TYR A 1 105 ? 23.916 -1.211 -11.051 1.00 58.41 105 TYR A O 1
ATOM 856 N N . GLU A 1 106 ? 22.889 -0.245 -9.329 1.00 62.72 106 GLU A N 1
ATOM 857 C CA . GLU A 1 106 ? 22.299 -1.501 -8.823 1.00 62.72 106 GLU A CA 1
ATOM 858 C C . GLU A 1 106 ? 20.758 -1.517 -8.962 1.00 62.72 106 GLU A C 1
ATOM 860 O O . GLU A 1 106 ? 20.018 -1.556 -7.988 1.00 62.72 106 GLU A O 1
ATOM 865 N N . GLY A 1 107 ? 20.248 -1.492 -10.200 1.00 70.50 107 GLY A N 1
ATOM 866 C CA . GLY A 1 107 ? 18.841 -1.828 -10.489 1.00 70.50 107 GLY A CA 1
ATOM 867 C C . GLY A 1 107 ? 17.767 -0.874 -9.938 1.00 70.50 107 GLY A C 1
ATOM 868 O O . GLY A 1 107 ? 18.042 0.262 -9.567 1.00 70.50 107 GLY A O 1
ATOM 869 N N . TYR A 1 108 ? 16.513 -1.331 -9.974 1.00 76.00 108 TYR A N 1
ATOM 870 C CA . TYR A 1 108 ? 15.359 -0.620 -9.420 1.00 76.00 108 TYR A CA 1
ATOM 871 C C . TYR A 1 108 ? 15.031 -1.176 -8.039 1.00 76.00 108 TYR A C 1
ATOM 873 O O . TYR A 1 108 ? 14.948 -2.393 -7.880 1.00 76.00 108 TYR A O 1
ATOM 881 N N . GLU A 1 109 ? 14.765 -0.305 -7.072 1.00 80.94 109 GLU A N 1
ATOM 882 C CA . GLU A 1 109 ? 14.159 -0.697 -5.801 1.00 80.94 109 GLU A CA 1
ATOM 883 C C . GLU A 1 109 ? 12.670 -0.356 -5.859 1.00 80.94 109 GLU A C 1
ATOM 885 O O . GLU A 1 109 ? 12.305 0.805 -6.022 1.00 80.94 109 GLU A O 1
ATOM 890 N N . ILE A 1 110 ? 11.793 -1.352 -5.740 1.00 84.38 110 ILE A N 1
ATOM 891 C CA . ILE A 1 110 ? 10.345 -1.116 -5.705 1.00 84.38 110 ILE A CA 1
ATOM 892 C C . ILE A 1 110 ? 9.857 -1.145 -4.266 1.00 84.38 110 ILE A C 1
ATOM 894 O O . ILE A 1 110 ? 10.192 -2.053 -3.504 1.00 84.38 110 ILE A O 1
ATOM 898 N N . ALA A 1 111 ? 9.007 -0.182 -3.926 1.00 87.19 111 ALA A N 1
ATOM 899 C CA . ALA A 1 111 ? 8.370 -0.109 -2.629 1.00 87.19 111 ALA A CA 1
ATOM 900 C C . ALA A 1 111 ? 6.869 0.187 -2.748 1.00 87.19 111 ALA A C 1
ATOM 902 O O . ALA A 1 111 ? 6.407 0.941 -3.609 1.00 87.19 111 ALA A O 1
ATOM 903 N N . ILE A 1 112 ? 6.096 -0.438 -1.859 1.00 89.56 112 ILE A N 1
ATOM 904 C CA . ILE A 1 112 ? 4.645 -0.272 -1.751 1.00 89.56 112 ILE A CA 1
ATOM 905 C C . ILE A 1 112 ? 4.339 0.351 -0.395 1.00 89.56 112 ILE A C 1
ATOM 907 O O . ILE A 1 112 ? 4.610 -0.229 0.656 1.00 89.56 112 ILE A O 1
ATOM 911 N N . TRP A 1 113 ? 3.725 1.526 -0.408 1.00 89.25 113 TRP A N 1
ATOM 912 C CA . TRP A 1 113 ? 3.369 2.275 0.786 1.00 89.25 113 TRP A CA 1
ATOM 913 C C . TRP A 1 113 ? 1.864 2.306 1.005 1.00 89.25 113 TRP A C 1
ATOM 915 O O . TRP A 1 113 ? 1.079 2.546 0.088 1.00 89.25 113 TRP A O 1
ATOM 925 N N . ASN A 1 114 ? 1.468 2.122 2.261 1.00 88.25 114 ASN A N 1
ATOM 926 C CA . ASN A 1 114 ? 0.126 2.393 2.741 1.00 88.25 114 ASN A CA 1
ATOM 927 C C . ASN A 1 114 ? 0.126 3.726 3.523 1.00 88.25 114 ASN A C 1
ATOM 929 O O . ASN A 1 114 ? 0.529 3.752 4.694 1.00 88.25 114 ASN A O 1
ATOM 933 N N . PRO A 1 115 ? -0.363 4.840 2.938 1.00 82.00 115 PRO A N 1
ATOM 934 C CA . PRO A 1 115 ? -0.388 6.145 3.603 1.00 82.00 115 PRO A CA 1
ATOM 935 C C . PRO A 1 115 ? -1.242 6.175 4.871 1.00 82.00 115 PRO A C 1
ATOM 937 O O . PRO A 1 115 ? -0.975 6.944 5.797 1.00 82.00 115 PRO A O 1
ATOM 940 N N . ALA A 1 116 ? -2.277 5.335 4.920 1.00 76.06 116 ALA A N 1
ATOM 941 C CA . ALA A 1 116 ? -3.210 5.262 6.032 1.00 76.06 116 ALA A CA 1
ATOM 942 C C . ALA A 1 116 ? -2.604 4.584 7.264 1.00 76.06 116 ALA A C 1
ATOM 944 O O . ALA A 1 116 ? -2.897 4.980 8.395 1.00 76.06 116 ALA A O 1
ATOM 945 N N . THR A 1 117 ? -1.774 3.559 7.059 1.00 79.38 117 THR A N 1
ATOM 946 C CA . THR A 1 117 ? -1.125 2.819 8.151 1.00 79.38 117 THR A CA 1
ATOM 947 C C . THR A 1 117 ? 0.316 3.247 8.392 1.00 79.38 117 THR A C 1
ATOM 949 O O . THR A 1 117 ? 0.875 2.891 9.427 1.00 79.38 117 THR A O 1
ATOM 952 N N . LYS A 1 118 ? 0.898 4.043 7.485 1.00 81.56 118 LYS A N 1
ATOM 953 C CA . LYS A 1 118 ? 2.320 4.420 7.463 1.00 81.56 118 LYS A CA 1
ATOM 954 C C . LYS A 1 118 ? 3.261 3.213 7.380 1.00 81.56 118 LYS A C 1
ATOM 956 O O . LYS A 1 118 ? 4.407 3.299 7.806 1.00 81.56 118 LYS A O 1
ATOM 961 N N . GLN A 1 119 ? 2.772 2.096 6.852 1.00 84.38 119 GLN A N 1
ATOM 962 C CA . GLN A 1 119 ? 3.572 0.898 6.620 1.00 84.38 119 GLN A CA 1
ATOM 963 C C . GLN A 1 119 ? 4.094 0.905 5.187 1.00 84.38 119 GLN A C 1
ATOM 965 O O . GLN A 1 119 ? 3.394 1.343 4.272 1.00 84.38 119 GLN A O 1
ATOM 970 N N . CYS A 1 120 ? 5.316 0.417 5.012 1.00 86.69 120 CYS A N 1
ATOM 971 C CA . CYS A 1 120 ? 5.960 0.257 3.719 1.00 86.69 120 CYS A CA 1
ATOM 972 C C . CYS A 1 120 ? 6.420 -1.193 3.580 1.00 86.69 120 CYS A C 1
ATOM 974 O O . CYS A 1 120 ? 6.928 -1.765 4.546 1.00 86.69 120 CYS A O 1
ATOM 976 N N . LEU A 1 121 ? 6.227 -1.761 2.397 1.00 87.31 121 LEU A N 1
ATOM 977 C CA . LEU A 1 121 ? 6.851 -3.001 1.975 1.00 87.31 121 LEU A CA 1
ATOM 978 C C . LEU A 1 121 ? 7.975 -2.645 1.003 1.00 87.31 121 LEU A C 1
ATOM 980 O O . LEU A 1 121 ? 7.710 -2.083 -0.060 1.00 87.31 121 LEU A O 1
ATOM 984 N N . THR A 1 122 ? 9.201 -2.963 1.397 1.00 80.12 122 THR A N 1
ATOM 985 C CA . THR A 1 122 ? 10.421 -2.895 0.582 1.00 80.12 122 THR A CA 1
ATOM 986 C C . THR A 1 122 ? 10.866 -4.322 0.241 1.00 80.12 122 THR A C 1
ATOM 988 O O . THR A 1 122 ? 10.261 -5.281 0.723 1.00 80.12 122 THR A O 1
ATOM 991 N N . ASP A 1 123 ? 11.895 -4.479 -0.592 1.00 74.19 123 ASP A N 1
ATOM 992 C CA . ASP A 1 123 ? 12.505 -5.786 -0.901 1.00 74.19 123 ASP A CA 1
ATOM 993 C C . ASP A 1 123 ? 11.578 -6.768 -1.641 1.00 74.19 123 ASP A C 1
ATOM 995 O O . ASP A 1 123 ? 11.502 -7.961 -1.329 1.00 74.19 123 ASP A O 1
ATOM 999 N N . ILE A 1 124 ? 10.859 -6.272 -2.653 1.00 76.50 124 ILE A N 1
ATOM 1000 C CA . ILE A 1 124 ? 10.017 -7.122 -3.504 1.00 76.50 124 ILE A CA 1
ATOM 1001 C C . ILE A 1 124 ? 10.909 -8.119 -4.273 1.00 76.50 124 ILE A C 1
ATOM 1003 O O . ILE A 1 124 ? 11.826 -7.699 -4.981 1.00 76.50 124 ILE A O 1
ATOM 1007 N N . PRO A 1 125 ? 10.668 -9.440 -4.165 1.00 66.00 125 PRO A N 1
ATOM 1008 C CA . PRO A 1 125 ? 11.504 -10.444 -4.813 1.00 66.00 125 PRO A CA 1
ATOM 1009 C C . PRO A 1 125 ? 11.345 -10.427 -6.341 1.00 66.00 125 PRO A C 1
ATOM 1011 O O . PRO A 1 125 ? 10.273 -10.131 -6.864 1.00 66.00 125 PRO A O 1
ATOM 1014 N N . ASN A 1 126 ? 12.397 -10.853 -7.050 1.00 65.88 126 ASN A N 1
ATOM 1015 C CA . ASN A 1 126 ? 12.437 -11.019 -8.513 1.00 65.88 126 ASN A CA 1
ATOM 1016 C C . ASN A 1 126 ? 12.353 -9.723 -9.335 1.00 65.88 126 ASN A C 1
ATOM 1018 O O . ASN A 1 126 ? 11.804 -9.726 -10.439 1.00 65.88 126 ASN A O 1
ATOM 1022 N N . LEU A 1 127 ? 12.916 -8.622 -8.837 1.00 66.25 127 LEU A N 1
ATOM 1023 C CA . LEU A 1 127 ? 13.048 -7.426 -9.662 1.00 66.25 127 LEU A CA 1
ATOM 1024 C C . LEU A 1 127 ? 14.064 -7.660 -10.792 1.00 66.25 127 LEU A C 1
ATOM 1026 O O . LEU A 1 127 ? 15.132 -8.229 -10.547 1.00 66.25 127 LEU A O 1
ATOM 1030 N N . PRO A 1 128 ? 13.749 -7.242 -12.030 1.00 61.81 128 PRO A N 1
ATOM 1031 C CA . PRO A 1 128 ? 14.695 -7.321 -13.127 1.00 61.81 128 PRO A CA 1
ATOM 1032 C C . PRO A 1 128 ? 15.926 -6.475 -12.801 1.00 61.81 128 PRO A C 1
ATOM 1034 O O . PRO A 1 128 ? 15.831 -5.273 -12.545 1.00 61.81 128 PRO A O 1
ATOM 1037 N N . THR A 1 129 ? 17.100 -7.100 -12.829 1.00 60.53 129 THR A N 1
ATOM 1038 C CA . THR A 1 129 ? 18.368 -6.382 -12.753 1.00 60.53 129 THR A CA 1
ATOM 1039 C C . THR A 1 129 ? 18.547 -5.563 -14.022 1.00 60.53 129 THR A C 1
ATOM 1041 O O . THR A 1 129 ? 18.439 -6.064 -15.145 1.00 60.53 129 THR A O 1
ATOM 1044 N N . ARG A 1 130 ? 18.843 -4.274 -13.852 1.00 59.91 130 ARG A N 1
ATOM 1045 C CA . ARG A 1 130 ? 19.139 -3.390 -14.975 1.00 59.91 130 ARG A CA 1
ATOM 1046 C C . ARG A 1 130 ? 20.456 -3.816 -15.621 1.00 59.91 130 ARG A C 1
ATOM 1048 O O . ARG A 1 130 ? 21.536 -3.455 -15.162 1.00 59.91 130 ARG A O 1
ATOM 1055 N N . HIS A 1 131 ? 20.379 -4.583 -16.703 1.00 56.62 131 HIS A N 1
ATOM 1056 C CA . HIS A 1 131 ? 21.559 -4.937 -17.484 1.00 56.62 131 HIS A CA 1
ATOM 1057 C C . HIS A 1 131 ? 22.091 -3.702 -18.227 1.00 56.62 131 HIS A C 1
ATOM 1059 O O . HIS A 1 131 ? 21.407 -3.136 -19.081 1.00 56.62 131 HIS A O 1
ATOM 1065 N N . GLN A 1 132 ? 23.324 -3.295 -17.909 1.00 53.53 132 GLN A N 1
ATOM 1066 C CA . GLN A 1 132 ? 24.038 -2.175 -18.533 1.00 53.53 132 GLN A CA 1
ATOM 1067 C C . GLN A 1 132 ? 24.500 -2.491 -19.968 1.00 53.53 132 GLN A C 1
ATOM 1069 O O . GLN A 1 132 ? 25.692 -2.445 -20.260 1.00 53.53 132 GLN A O 1
ATOM 1074 N N . ASN A 1 133 ? 23.593 -2.765 -20.903 1.00 51.91 133 ASN A N 1
ATOM 1075 C CA . ASN A 1 133 ? 23.956 -2.612 -22.313 1.00 51.91 133 ASN A CA 1
ATOM 1076 C C . ASN A 1 133 ? 23.725 -1.152 -22.697 1.00 51.91 133 ASN A C 1
ATOM 1078 O O . ASN A 1 133 ? 22.632 -0.770 -23.099 1.00 51.91 133 ASN A O 1
ATOM 1082 N N . ARG A 1 134 ? 24.778 -0.339 -22.528 1.00 52.31 134 ARG A N 1
ATOM 1083 C CA . ARG A 1 134 ? 24.819 1.106 -22.831 1.00 52.31 134 ARG A CA 1
ATOM 1084 C C . ARG A 1 134 ? 24.613 1.447 -24.316 1.00 52.31 134 ARG A C 1
ATOM 1086 O O . ARG A 1 134 ? 24.572 2.622 -24.654 1.00 52.31 134 ARG A O 1
ATOM 1093 N N . GLU A 1 135 ? 24.517 0.446 -25.185 1.00 53.50 135 GLU A N 1
ATOM 1094 C CA . GLU A 1 135 ? 24.427 0.614 -26.640 1.00 53.50 135 GLU A CA 1
ATOM 1095 C C . GLU A 1 135 ? 22.989 0.743 -27.166 1.00 53.50 135 GLU A C 1
ATOM 1097 O O . GLU A 1 135 ? 22.804 1.026 -28.344 1.00 53.50 135 GLU A O 1
ATOM 1102 N N . LEU A 1 136 ? 21.970 0.556 -26.319 1.00 58.50 136 LEU A N 1
ATOM 1103 C CA . LEU A 1 136 ? 20.563 0.648 -26.715 1.00 58.50 136 LEU A CA 1
ATOM 1104 C C . LEU A 1 136 ? 19.854 1.712 -25.877 1.00 58.50 136 LEU A C 1
ATOM 1106 O O . LEU A 1 136 ? 19.922 1.675 -24.645 1.00 58.50 136 LEU A O 1
ATOM 1110 N N . GLU A 1 137 ? 19.152 2.632 -26.539 1.00 62.19 137 GLU A N 1
ATOM 1111 C CA . GLU A 1 137 ? 18.146 3.455 -25.870 1.00 62.19 137 GLU A CA 1
ATOM 1112 C C . GLU A 1 137 ? 17.051 2.506 -25.359 1.00 62.19 137 GLU A C 1
ATOM 1114 O O . GLU A 1 137 ? 16.463 1.730 -26.117 1.00 62.19 137 GLU A O 1
ATOM 1119 N N . ARG A 1 138 ? 16.875 2.478 -24.035 1.00 67.56 138 ARG A N 1
ATOM 1120 C CA . ARG A 1 138 ? 15.907 1.623 -23.345 1.00 67.56 138 ARG A CA 1
ATOM 1121 C C . ARG A 1 138 ? 14.931 2.499 -22.591 1.00 67.56 138 ARG A C 1
ATOM 1123 O O . ARG A 1 138 ? 15.353 3.283 -21.736 1.00 67.56 138 ARG A O 1
ATOM 1130 N N . ASP A 1 139 ? 13.653 2.291 -22.872 1.00 72.88 139 ASP A N 1
ATOM 1131 C CA . ASP A 1 139 ? 12.570 2.833 -22.070 1.00 72.88 139 ASP A CA 1
ATOM 1132 C C . ASP A 1 139 ? 11.978 1.719 -21.209 1.00 72.88 139 ASP A C 1
ATOM 1134 O O . ASP A 1 139 ? 11.473 0.701 -21.694 1.00 72.88 139 ASP A O 1
ATOM 1138 N N . ASP A 1 140 ? 12.099 1.923 -19.903 1.00 76.69 140 ASP A N 1
ATOM 1139 C CA . ASP A 1 140 ? 11.624 1.024 -18.866 1.00 76.69 140 ASP A CA 1
ATOM 1140 C C . ASP A 1 140 ? 10.237 1.478 -18.405 1.00 76.69 140 ASP A C 1
ATOM 1142 O O . ASP A 1 140 ? 10.052 2.616 -17.967 1.00 76.69 140 ASP A O 1
ATOM 1146 N N . TYR A 1 141 ? 9.263 0.576 -18.485 1.00 79.50 141 TYR A N 1
ATOM 1147 C CA . TYR A 1 141 ? 7.889 0.823 -18.070 1.00 79.50 141 TYR A CA 1
ATOM 1148 C C . TYR A 1 141 ? 7.519 -0.072 -16.898 1.00 79.50 141 TYR A C 1
ATOM 1150 O O . TYR A 1 141 ? 7.760 -1.280 -16.910 1.00 79.50 141 TYR A O 1
ATOM 1158 N N . PHE A 1 142 ? 6.857 0.526 -15.914 1.00 82.00 142 PHE A N 1
ATOM 1159 C CA . PHE A 1 142 ? 6.320 -0.170 -14.755 1.00 82.00 142 PHE A CA 1
ATOM 1160 C C . PHE A 1 142 ? 4.805 -0.009 -14.697 1.00 82.00 142 PHE A C 1
ATOM 1162 O O . PHE A 1 142 ? 4.263 1.026 -15.077 1.00 82.00 142 PHE A O 1
ATOM 1169 N N . GLY A 1 143 ? 4.125 -1.028 -14.182 1.00 84.62 143 GLY A N 1
ATOM 1170 C CA . GLY A 1 143 ? 2.705 -0.984 -13.853 1.00 84.62 143 GLY A CA 1
ATOM 1171 C C . GLY A 1 143 ? 2.441 -1.658 -12.514 1.00 84.62 143 GLY A C 1
ATOM 1172 O O . GLY A 1 143 ? 3.115 -2.623 -12.165 1.00 84.62 143 GLY A O 1
ATOM 1173 N N . PHE A 1 144 ? 1.455 -1.167 -11.765 1.00 87.06 144 PHE A N 1
ATOM 1174 C CA . PHE A 1 144 ? 1.038 -1.736 -10.483 1.00 87.06 144 PHE A CA 1
ATOM 1175 C C . PHE A 1 144 ? -0.461 -2.034 -10.504 1.00 87.06 144 PHE A C 1
ATOM 1177 O O . PHE A 1 144 ? -1.254 -1.187 -10.915 1.00 87.06 144 PHE A O 1
ATOM 1184 N N . GLY A 1 145 ? -0.855 -3.233 -10.078 1.00 86.50 14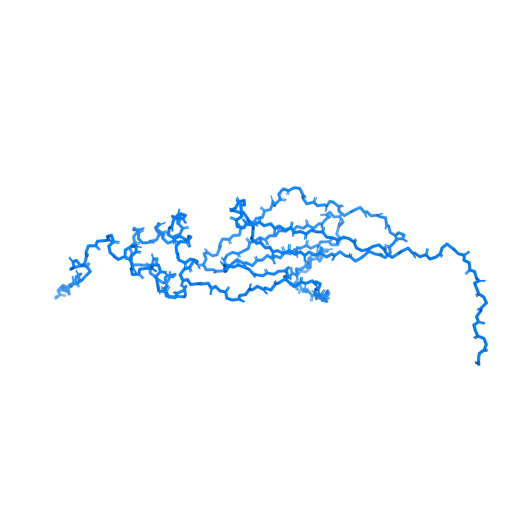5 GLY A N 1
ATOM 1185 C CA . GLY A 1 145 ? -2.250 -3.667 -10.116 1.00 86.50 145 GLY A CA 1
ATOM 1186 C C . GLY A 1 145 ? -2.565 -4.808 -9.154 1.00 86.50 145 GLY A C 1
ATOM 1187 O O . GLY A 1 145 ? -1.687 -5.332 -8.474 1.00 86.50 145 GLY A O 1
ATOM 1188 N N . PHE A 1 146 ? -3.841 -5.189 -9.096 1.00 85.31 146 PHE A N 1
ATOM 1189 C CA . PHE A 1 146 ? -4.348 -6.266 -8.247 1.00 85.31 146 PHE A CA 1
ATOM 1190 C C . PHE A 1 146 ? -4.920 -7.388 -9.114 1.00 85.31 146 PHE A C 1
ATOM 1192 O O . PHE A 1 146 ? -5.809 -7.161 -9.935 1.00 85.31 146 PHE A O 1
ATOM 1199 N N . ASP A 1 147 ? -4.409 -8.601 -8.928 1.00 84.44 147 ASP A N 1
ATOM 1200 C CA . ASP A 1 147 ? -4.948 -9.809 -9.536 1.00 84.44 147 ASP A CA 1
ATOM 1201 C C . ASP A 1 147 ? -6.016 -10.397 -8.613 1.00 84.44 147 ASP A C 1
ATOM 1203 O O . ASP A 1 147 ? -5.713 -11.045 -7.612 1.00 84.44 147 ASP A O 1
ATOM 1207 N N . SER A 1 148 ? -7.281 -10.178 -8.968 1.00 80.50 148 SER A N 1
ATOM 1208 C CA . SER A 1 148 ? -8.424 -10.690 -8.202 1.00 80.50 148 SER A CA 1
ATOM 1209 C C . SER A 1 148 ? -8.527 -12.219 -8.166 1.00 80.50 148 SER A C 1
ATOM 1211 O O . SER A 1 148 ? -9.116 -12.756 -7.231 1.00 80.50 148 SER A O 1
ATOM 1213 N N . VAL A 1 149 ? -7.951 -12.928 -9.145 1.00 81.81 149 VAL A N 1
ATOM 1214 C CA . VAL A 1 149 ? -7.978 -14.397 -9.204 1.00 81.81 149 VAL A CA 1
ATOM 1215 C C . VAL A 1 149 ? -6.930 -14.975 -8.259 1.00 81.81 149 VAL A C 1
ATOM 1217 O O . VAL A 1 149 ? -7.229 -15.893 -7.499 1.00 81.81 149 VAL A O 1
ATOM 1220 N N . ALA A 1 150 ? -5.715 -14.419 -8.279 1.00 84.75 150 ALA A N 1
ATOM 1221 C CA . ALA A 1 150 ? -4.642 -14.809 -7.363 1.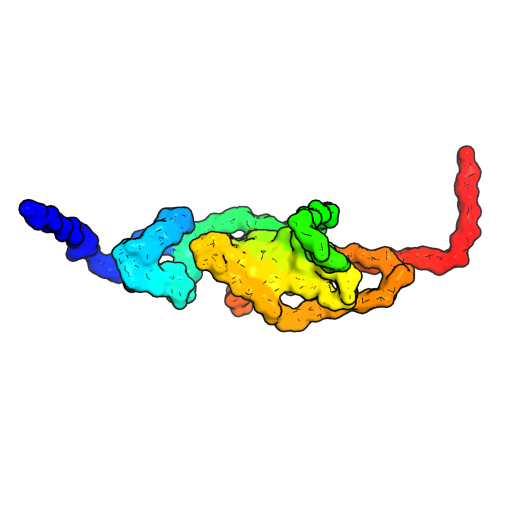00 84.75 150 ALA A CA 1
ATOM 1222 C C . ALA A 1 150 ? -4.784 -14.187 -5.960 1.00 84.75 150 ALA A C 1
ATOM 1224 O O . ALA A 1 150 ? -4.103 -14.620 -5.034 1.00 84.75 150 ALA A O 1
ATOM 1225 N N . ASN A 1 151 ? -5.669 -13.195 -5.806 1.00 79.38 151 ASN A N 1
ATOM 1226 C CA . ASN A 1 151 ? -5.822 -12.364 -4.612 1.00 79.38 151 ASN A CA 1
ATOM 1227 C C . ASN A 1 151 ? -4.487 -11.744 -4.164 1.00 79.38 151 ASN A C 1
ATOM 1229 O O . ASN A 1 151 ? -4.132 -11.787 -2.985 1.00 79.38 151 ASN A O 1
ATOM 1233 N N . ASP A 1 152 ? -3.745 -11.193 -5.124 1.00 85.19 152 ASP A N 1
ATOM 1234 C CA . ASP A 1 152 ? -2.390 -10.692 -4.903 1.00 85.19 152 ASP A CA 1
ATOM 1235 C C . ASP A 1 152 ? -2.117 -9.406 -5.691 1.00 85.19 152 ASP A C 1
ATOM 1237 O O . ASP A 1 152 ? -2.676 -9.177 -6.769 1.00 85.19 152 ASP A O 1
ATOM 1241 N N . PHE A 1 153 ? -1.249 -8.554 -5.152 1.00 86.06 153 PHE A N 1
ATOM 1242 C CA . PHE A 1 153 ? -0.789 -7.353 -5.840 1.00 86.06 153 PHE A CA 1
ATOM 1243 C C . PHE A 1 153 ? 0.388 -7.695 -6.747 1.00 86.06 153 PHE A C 1
ATOM 1245 O O . PHE A 1 153 ? 1.299 -8.424 -6.369 1.00 86.06 153 PHE A O 1
ATOM 1252 N N . LYS A 1 154 ? 0.392 -7.136 -7.955 1.00 86.31 154 LYS A N 1
ATOM 1253 C CA . LYS A 1 154 ? 1.411 -7.409 -8.964 1.00 86.31 154 LYS A CA 1
ATOM 1254 C C . LYS A 1 154 ? 2.040 -6.125 -9.460 1.00 86.31 154 LYS A C 1
ATOM 1256 O O . LYS A 1 154 ? 1.357 -5.129 -9.703 1.00 86.31 154 LYS A O 1
ATOM 1261 N N . VAL A 1 155 ? 3.348 -6.201 -9.666 1.00 84.94 155 VAL A N 1
ATOM 1262 C CA . VAL A 1 155 ? 4.106 -5.218 -10.430 1.00 84.94 155 VAL A CA 1
ATOM 1263 C C . VAL A 1 155 ? 4.476 -5.852 -11.763 1.00 84.94 155 VAL A C 1
ATOM 1265 O O . VAL A 1 155 ? 4.966 -6.979 -11.803 1.00 84.94 155 VAL A O 1
ATOM 1268 N N . VAL A 1 156 ? 4.213 -5.143 -12.854 1.00 84.19 156 VAL A N 1
ATOM 1269 C CA . VAL A 1 156 ? 4.590 -5.551 -14.209 1.00 84.19 156 VAL A CA 1
ATOM 1270 C C . VAL A 1 156 ? 5.708 -4.639 -14.6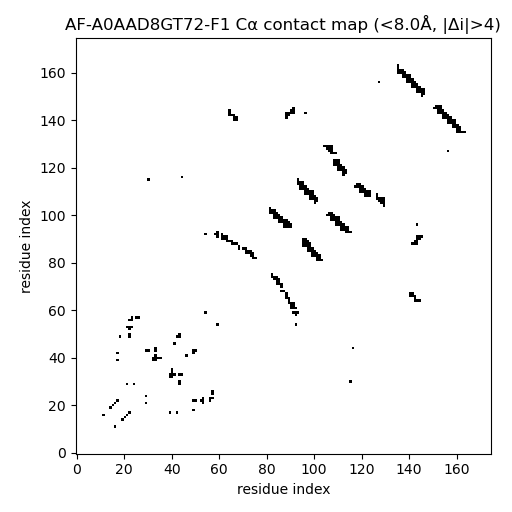85 1.00 84.19 156 VAL A C 1
ATOM 1272 O O . VAL A 1 156 ? 5.648 -3.430 -14.477 1.00 84.19 156 VAL A O 1
ATOM 1275 N N . TYR A 1 157 ? 6.709 -5.228 -15.329 1.00 82.25 157 TYR A N 1
ATOM 1276 C CA . TYR A 1 157 ? 7.817 -4.523 -15.954 1.00 82.25 157 TYR A CA 1
ATOM 1277 C C . TYR A 1 157 ? 7.851 -4.853 -17.444 1.00 82.25 157 TYR A C 1
ATOM 1279 O O . TYR A 1 157 ? 7.751 -6.022 -17.824 1.00 82.25 157 TYR A O 1
ATOM 1287 N N . ALA A 1 158 ? 7.980 -3.826 -18.278 1.00 80.69 158 ALA A N 1
ATOM 1288 C CA . ALA A 1 158 ? 8.124 -3.955 -19.718 1.00 80.69 158 ALA A CA 1
ATOM 1289 C C . ALA A 1 158 ? 9.291 -3.091 -20.203 1.00 80.69 158 ALA A C 1
ATOM 1291 O O . ALA A 1 158 ? 9.455 -1.958 -19.760 1.00 80.69 158 ALA A O 1
ATOM 1292 N N . ILE A 1 159 ? 10.079 -3.633 -21.130 1.00 77.75 159 ILE A N 1
ATOM 1293 C CA . ILE A 1 159 ? 11.192 -2.927 -21.770 1.00 77.75 159 ILE A CA 1
ATOM 1294 C C . ILE A 1 159 ? 10.802 -2.664 -23.215 1.00 77.75 159 ILE A C 1
ATOM 1296 O O . ILE A 1 159 ? 10.461 -3.604 -23.938 1.00 77.75 159 ILE A O 1
ATOM 1300 N N . PHE A 1 160 ? 10.915 -1.413 -23.646 1.00 75.19 160 PHE A N 1
ATOM 1301 C CA . PHE A 1 160 ? 10.965 -1.083 -25.062 1.00 75.19 160 PHE A CA 1
ATOM 1302 C C . PHE A 1 160 ? 12.425 -0.888 -25.478 1.00 75.19 160 PHE A C 1
ATOM 1304 O O . PHE A 1 160 ? 13.167 -0.130 -24.851 1.00 75.19 160 PHE A O 1
ATOM 1311 N N . ILE A 1 161 ? 12.849 -1.629 -26.502 1.00 74.88 161 ILE A N 1
ATOM 1312 C CA . ILE A 1 161 ? 14.192 -1.544 -27.075 1.00 74.88 161 ILE A CA 1
ATOM 1313 C C . ILE A 1 161 ? 14.028 -0.979 -28.477 1.00 74.88 161 ILE A C 1
ATOM 1315 O O . ILE A 1 161 ? 13.460 -1.648 -29.341 1.00 74.88 161 ILE A O 1
ATOM 1319 N N . GLU A 1 162 ? 14.525 0.233 -28.699 1.00 69.12 162 GLU A N 1
ATOM 1320 C CA . GLU A 1 162 ? 14.599 0.782 -30.046 1.00 69.12 162 GLU A CA 1
ATOM 1321 C C . GLU A 1 162 ? 15.890 0.276 -30.701 1.00 69.12 162 GLU A C 1
ATOM 1323 O O . GLU A 1 162 ? 17.004 0.589 -30.270 1.00 69.12 162 GLU A O 1
ATOM 1328 N N . GLU A 1 163 ? 15.757 -0.585 -31.713 1.00 64.81 163 GLU A N 1
ATOM 1329 C CA . GLU A 1 163 ? 16.904 -1.002 -32.516 1.00 64.81 163 GLU A CA 1
ATOM 1330 C C . GLU A 1 163 ? 17.382 0.198 -33.338 1.00 64.81 163 GLU A C 1
ATOM 1332 O O . GLU A 1 163 ? 16.720 0.631 -34.282 1.00 64.81 163 GLU A O 1
ATOM 1337 N N . GLN A 1 164 ? 18.554 0.736 -32.997 1.00 59.34 164 GLN A N 1
ATOM 1338 C CA . GLN A 1 164 ? 19.243 1.678 -33.872 1.00 59.34 164 GLN A CA 1
ATOM 1339 C C . GLN A 1 164 ? 19.511 0.963 -35.209 1.00 59.34 164 GLN A C 1
ATOM 1341 O O . GLN A 1 164 ? 20.122 -0.113 -35.198 1.00 59.34 164 GLN A O 1
ATOM 1346 N N . PRO A 1 165 ? 19.074 1.501 -36.364 1.00 54.53 165 PRO A N 1
ATOM 1347 C CA . PRO A 1 165 ? 19.332 0.857 -37.642 1.00 54.53 165 PRO A CA 1
ATOM 1348 C C . PRO A 1 165 ? 20.843 0.688 -37.826 1.00 54.53 165 PRO A C 1
ATOM 1350 O O . PRO A 1 165 ? 21.595 1.664 -37.774 1.00 54.53 165 PRO A O 1
ATOM 1353 N N . LEU A 1 166 ? 21.278 -0.564 -38.024 1.00 54.38 166 LEU A N 1
ATOM 1354 C CA . LEU A 1 166 ? 22.661 -0.931 -38.338 1.00 54.38 166 LEU A CA 1
ATOM 1355 C C . LEU A 1 166 ? 23.204 0.043 -39.383 1.00 54.38 166 LEU A C 1
ATOM 1357 O O . LEU A 1 166 ? 22.647 0.126 -40.476 1.00 54.38 166 LEU A O 1
ATOM 1361 N N . GLY A 1 167 ? 24.251 0.784 -39.007 1.00 56.59 167 GLY A N 1
ATOM 1362 C CA . GLY A 1 167 ? 24.822 1.911 -39.741 1.00 56.59 167 GLY A CA 1
ATOM 1363 C C . GLY A 1 167 ? 24.717 1.793 -41.260 1.00 56.59 167 GLY A C 1
ATOM 1364 O O . GLY A 1 167 ? 25.585 1.232 -41.923 1.00 56.59 167 GLY A O 1
ATOM 1365 N N . GLY A 1 168 ? 23.655 2.371 -41.807 1.00 45.78 168 GLY A N 1
ATOM 1366 C CA . GLY A 1 168 ? 23.447 2.546 -43.229 1.00 45.78 168 GLY A CA 1
ATOM 1367 C C . GLY A 1 168 ? 23.219 4.022 -43.460 1.00 45.78 168 GLY A C 1
ATOM 1368 O O . GLY A 1 168 ? 22.162 4.547 -43.121 1.00 45.78 168 GLY A O 1
ATOM 1369 N N . VAL A 1 169 ? 24.216 4.703 -44.022 1.00 51.50 169 VAL A N 1
ATOM 1370 C CA . VAL A 1 169 ? 24.055 6.051 -44.570 1.00 51.50 169 VAL A CA 1
ATOM 1371 C C . VAL A 1 169 ? 23.082 5.941 -45.749 1.00 51.50 169 VAL A C 1
ATOM 1373 O O . VAL A 1 169 ? 23.486 5.800 -46.899 1.00 51.50 169 VAL A O 1
ATOM 1376 N N . GLY A 1 170 ? 21.782 5.931 -45.458 1.00 53.62 170 GLY A N 1
ATOM 1377 C CA . GLY A 1 170 ? 20.748 6.176 -46.451 1.00 53.62 170 GLY A CA 1
ATOM 1378 C C . GLY A 1 170 ? 20.889 7.616 -46.951 1.00 53.62 170 GLY A C 1
ATOM 1379 O O . GLY A 1 170 ? 21.265 8.496 -46.167 1.00 53.62 170 GLY A O 1
ATOM 1380 N N . PRO A 1 171 ? 20.658 7.886 -48.246 1.00 49.81 171 PRO A N 1
ATOM 1381 C CA . PRO A 1 171 ? 20.883 9.213 -48.796 1.00 49.81 171 PRO A CA 1
ATOM 1382 C C . PRO A 1 171 ? 19.984 10.221 -48.075 1.00 49.81 171 PRO A C 1
ATOM 1384 O O . PRO A 1 171 ? 18.780 10.005 -47.932 1.00 49.81 171 PRO A O 1
ATOM 1387 N N . LYS A 1 172 ? 20.580 11.327 -47.607 1.00 44.03 172 LYS A N 1
ATOM 1388 C CA . LYS A 1 172 ? 19.826 12.460 -47.059 1.00 44.03 172 LYS A CA 1
ATOM 1389 C C . LYS A 1 172 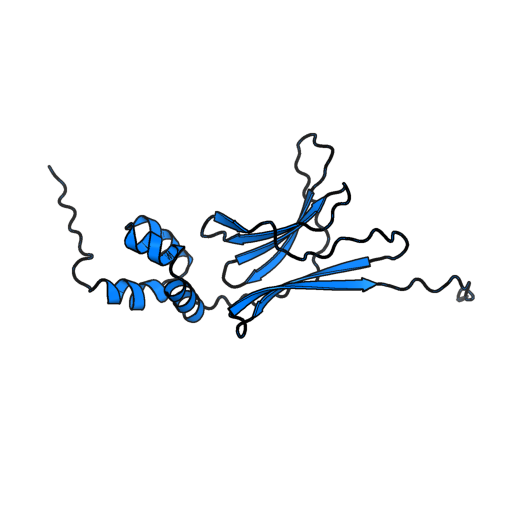? 18.812 12.926 -48.113 1.00 44.03 172 LYS A C 1
ATOM 1391 O O . LYS A 1 172 ? 19.224 13.131 -49.257 1.00 44.03 172 LYS A O 1
ATOM 1396 N N . PRO A 1 173 ? 17.532 13.134 -47.761 1.00 43.59 173 PRO A N 1
ATOM 1397 C CA . PRO A 1 173 ? 16.586 13.729 -48.688 1.00 43.59 173 PRO A CA 1
ATOM 1398 C C . PRO A 1 173 ? 17.046 15.154 -48.996 1.00 43.59 173 PRO A C 1
ATOM 1400 O O . PRO A 1 173 ? 17.193 15.974 -48.089 1.00 43.59 173 PRO A O 1
ATOM 1403 N N . THR A 1 174 ? 17.307 15.435 -50.267 1.00 56.00 174 THR A N 1
ATOM 1404 C CA . THR A 1 174 ? 17.428 16.802 -50.766 1.00 56.00 174 THR A CA 1
ATOM 1405 C C . THR A 1 174 ? 16.026 17.301 -51.090 1.00 56.00 174 THR A C 1
ATOM 1407 O O . THR A 1 174 ? 15.459 16.906 -52.111 1.00 56.00 174 THR A O 1
ATOM 1410 N N . TRP A 1 175 ? 15.482 18.152 -50.226 1.00 56.34 175 TRP A N 1
ATOM 1411 C CA . TRP A 1 175 ? 14.508 19.167 -50.620 1.00 56.34 175 TRP A CA 1
ATOM 1412 C C . TRP A 1 175 ? 15.130 20.529 -50.340 1.00 56.34 175 TRP A C 1
ATOM 1414 O O . TRP A 1 175 ? 15.668 20.691 -49.219 1.00 56.34 175 TRP A O 1
#

Organism: NCBI:txid360622

Mean predicted aligned error: 13.86 Å

Nearest PDB structures (foldseek):
  3pe7-assembly1_A  TM=4.283E-01  e=1.341E+00  Yersinia enterocolitica subsp. enterocolitica 8081
  8jz0-assembly2_B  TM=4.163E-01  e=1.262E+00  Dioscoreophyllum cumminsii
  4l8h-assembly1_B  TM=3.823E-01  e=1.812E+00  Qubevirus durum
  5yp4-assembly2_C  TM=4.427E-01  e=6.043E+00  Pseudoxanthomonas mexicana

Solvent-accessible surface area (backbone atoms only — not comparable to full-atom values): 11135 Å² total; per-residue (Å²): 136,83,82,79,79,79,74,76,74,75,82,56,60,66,64,52,45,63,69,61,47,52,31,69,46,59,69,80,57,48,62,57,44,39,76,74,41,72,66,47,29,47,43,76,72,70,33,65,68,53,52,49,50,24,44,73,66,52,68,67,88,53,84,44,74,42,77,65,76,80,91,57,86,54,81,76,94,62,102,53,102,64,59,55,36,65,47,78,28,27,44,51,90,73,34,38,34,32,38,36,41,50,78,87,69,80,36,63,50,51,37,40,34,29,79,89,77,72,48,71,47,65,82,65,81,85,63,74,72,63,74,85,63,85,88,48,66,68,50,78,36,46,35,50,50,73,40,80,87,78,70,42,79,46,76,47,80,47,77,47,74,58,79,75,75,76,92,65,92,67,81,78,84,85,126

pLDDT: mean 73.41, std 16.58, range [35.44, 94.06]

Secondary structure (DSSP, 8-state):
-------GGGGS-HHHIIIIIGGGS-HHHHHHHTTT-HHHHHHHHH-HHHHHHHHHHS-----EE------------S--S--EEEEEEEEETTEEEEEEEETTS--EEEEEEETTTTEEE---TTPPP----TTS-EEEEEEEEEETTTTEEEEEEEEEE-----S--PPPP--

Sequence (175 aa):
MGVKRYSNLSLLPSEIIEWEILPRVPVKSVIKFKSVCKSWNLLISNNPDFIKSHLDLNPNNDSLILMGGQKKKWVHDNDSLLQCYTEIIGSINGLVCFYNWHDDYEGYEIAIWNPATKQCLTDIPNLPTRHQNRELERDDYFGFGFDSVANDFKVVYAIFIEEQPLGGVGPKPTW

InterPro domains:
  IPR013187 F-box associated beta-propeller, type 3 [PF08268] (80-158)
  IPR036047 F-box-like domain superfamily [SSF81383] (6-78)
  IPR050796 SCF complex F-box component [PTHR31672] (10-158)